Protein AF-A0A8S0FIH3-F1 (afdb_monomer)

Solvent-accessible surface area (backbone atoms only — not comparable to full-atom values): 6612 Å² total; per-residue (Å²): 132,91,70,81,50,95,52,36,71,56,41,47,69,78,36,47,68,40,27,51,52,16,51,52,49,51,53,50,44,26,74,73,69,75,46,88,76,64,73,44,54,22,39,55,45,16,40,54,52,52,12,64,74,68,78,55,46,62,66,57,49,50,52,27,53,51,50,38,51,52,51,52,50,50,54,29,62,79,66,70,55,80,86,54,73,90,35,69,68,45,49,51,50,53,53,52,42,48,55,52,29,45,53,52,51,54,51,50,56,53,55,56,56,61,62,74,75,111

Nearest PDB structures (foldseek):
  1tlv-assembly1_A-2  TM=9.693E-01  e=2.624E-06  Bacillus subtilis
  1h99-assembly1_A-2  TM=5.007E-01  e=1.352E-05  Bacillus subtilis
  8etq-assembly1_A  TM=2.892E-01  e=2.326E+00  synthetic construct

Mean predicted aligned error: 5.91 Å

pLDDT: mean 88.23, std 12.24, range [41.31, 97.75]

InterPro domains:
  IPR011608 PRD domain [PF00874] (3-52)
  IPR011608 PRD domain [PF00874] (70-114)
  IPR011608 PRD domain [PS51372] (1-59)
  IPR011608 PRD domain [PS51372] (60-118)
  IPR036634 PRD domain superfamily [SSF63520] (3-55)
  IPR036634 PRD domain superfamily [SSF63520] (61-116)
  IPR050661 BglG family transcriptional antiterminators [PTHR30185] (3-112)

Secondary structure (DSSP, 8-state):
-----TTHHHHHHH-HHHHHHHHHHHHHHHHHHS----THHHHHHHHHHHHHHTT--HHHHHHHHHHHHHHHHHHHHHTT----TTSHHHHHHHHHHHHHHHHHHHHHHHHHHHHTT-

Radius of gyration: 16.38 Å; Cα contacts (8 Å, |Δi|>4): 95; chains: 1; bounding box: 39×44×43 Å

Structure (mmCIF, N/CA/C/O backbone):
data_AF-A0A8S0FIH3-F1
#
_entry.id   AF-A0A8S0FIH3-F1
#
loop_
_atom_site.group_PDB
_atom_site.id
_atom_site.type_symbol
_atom_site.label_atom_id
_atom_site.label_alt_id
_atom_site.label_comp_id
_atom_site.label_asym_id
_atom_site.label_entity_id
_atom_site.label_seq_id
_atom_site.pdbx_PDB_ins_code
_atom_site.Cartn_x
_atom_site.Cartn_y
_atom_site.Cartn_z
_atom_site.occupancy
_atom_site.B_iso_or_equiv
_atom_site.auth_seq_id
_atom_site.auth_comp_id
_atom_site.auth_asym_id
_atom_site.auth_atom_id
_atom_site.pdbx_PDB_model_num
ATOM 1 N N . MET A 1 1 ? -24.804 1.981 2.318 1.00 44.53 1 MET A N 1
ATOM 2 C CA . MET A 1 1 ? -24.317 1.263 1.123 1.00 44.53 1 MET A CA 1
ATOM 3 C C . MET A 1 1 ? -22.852 0.976 1.391 1.00 44.53 1 MET A C 1
ATOM 5 O O . MET A 1 1 ? -22.149 1.919 1.718 1.00 44.53 1 MET A O 1
ATOM 9 N N . LEU A 1 2 ? -22.434 -0.290 1.411 1.00 54.06 2 LEU A N 1
ATOM 10 C CA . LEU A 1 2 ? -21.024 -0.642 1.602 1.00 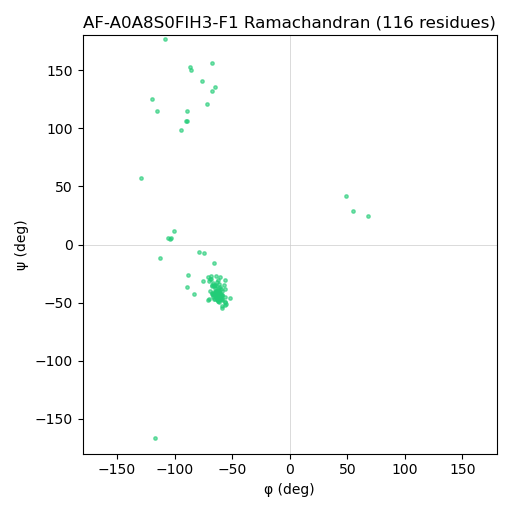54.06 2 LEU A CA 1
ATOM 11 C C . LEU A 1 2 ? -20.289 -0.273 0.309 1.00 54.06 2 LEU A C 1
ATOM 13 O O . LEU A 1 2 ? -20.701 -0.734 -0.754 1.00 54.06 2 LEU A O 1
ATOM 17 N N . LEU A 1 3 ? -19.288 0.604 0.385 1.00 64.12 3 LEU A N 1
ATOM 18 C CA . LEU A 1 3 ? -18.470 0.985 -0.765 1.00 64.12 3 LEU A CA 1
ATOM 19 C C . LEU A 1 3 ? -17.283 0.014 -0.834 1.00 64.12 3 LEU A C 1
ATOM 21 O O . LEU A 1 3 ? -16.402 0.104 0.017 1.00 64.12 3 LEU A O 1
ATOM 25 N N . PRO A 1 4 ? -17.261 -0.941 -1.781 1.00 72.31 4 PRO A N 1
ATOM 26 C CA . PRO A 1 4 ? -16.121 -1.835 -1.921 1.00 72.31 4 PRO A CA 1
ATOM 27 C C . PRO A 1 4 ? -14.891 -1.026 -2.333 1.00 72.31 4 PRO A C 1
ATOM 29 O O . PRO A 1 4 ? -14.982 -0.188 -3.233 1.00 72.31 4 PRO A O 1
ATOM 32 N N . ASN A 1 5 ? -13.743 -1.282 -1.705 1.00 76.88 5 ASN A N 1
ATOM 33 C CA . ASN A 1 5 ? -12.490 -0.657 -2.120 1.00 76.88 5 ASN A CA 1
ATOM 34 C C . ASN A 1 5 ? -11.809 -1.539 -3.188 1.00 76.88 5 ASN A C 1
ATOM 36 O O . ASN A 1 5 ? -11.250 -2.587 -2.849 1.00 76.88 5 ASN A O 1
ATOM 40 N N . PRO A 1 6 ? -11.809 -1.144 -4.478 1.00 81.31 6 PRO A N 1
ATOM 41 C CA . PRO A 1 6 ? -11.239 -1.961 -5.552 1.00 81.31 6 PRO A CA 1
ATOM 42 C C . PRO A 1 6 ? -9.716 -2.131 -5.441 1.00 81.31 6 PRO A C 1
ATOM 44 O O . PRO A 1 6 ? -9.155 -3.018 -6.079 1.00 81.31 6 PRO A O 1
ATOM 47 N N . LEU A 1 7 ? -9.052 -1.305 -4.628 1.00 86.69 7 LEU A N 1
ATOM 48 C CA . LEU A 1 7 ? -7.612 -1.311 -4.392 1.00 86.69 7 LEU A CA 1
ATOM 49 C C . LEU A 1 7 ? -7.233 -1.955 -3.054 1.00 86.69 7 LEU A C 1
ATOM 51 O O . LEU A 1 7 ? -6.062 -1.927 -2.693 1.00 86.69 7 LEU A O 1
ATOM 55 N N . LEU A 1 8 ? -8.176 -2.542 -2.304 1.00 89.62 8 LEU A N 1
ATOM 56 C CA . LEU A 1 8 ? -7.925 -3.044 -0.946 1.00 89.62 8 LEU A CA 1
ATOM 57 C C . LEU A 1 8 ? -6.709 -3.981 -0.872 1.00 89.62 8 LEU A C 1
ATOM 59 O O . LEU A 1 8 ? -5.855 -3.828 0.001 1.00 89.62 8 LEU A O 1
ATOM 63 N N . TRP A 1 9 ? -6.616 -4.922 -1.815 1.00 89.81 9 TRP A N 1
ATOM 64 C CA . TRP A 1 9 ? -5.500 -5.865 -1.914 1.00 89.81 9 TRP A CA 1
ATOM 65 C C . TRP A 1 9 ? -4.170 -5.175 -2.218 1.00 89.81 9 TRP A C 1
ATOM 67 O O . TRP A 1 9 ? -3.144 -5.524 -1.634 1.00 89.81 9 TRP A O 1
ATOM 77 N N . ASP A 1 10 ? -4.180 -4.184 -3.106 1.00 90.88 10 ASP A N 1
ATOM 78 C CA . ASP A 1 10 ? -2.977 -3.432 -3.452 1.00 90.88 10 ASP A CA 1
ATOM 79 C C . ASP A 1 10 ? -2.524 -2.554 -2.293 1.00 90.88 10 ASP A C 1
ATOM 81 O O . ASP A 1 10 ? -1.338 -2.510 -1.992 1.00 90.88 10 ASP A O 1
ATOM 85 N N . ILE A 1 11 ? -3.458 -1.917 -1.587 1.00 92.00 11 ILE A N 1
ATOM 86 C CA . ILE A 1 11 ? -3.162 -1.087 -0.419 1.00 92.00 11 ILE A CA 1
ATOM 87 C C . ILE A 1 11 ? -2.561 -1.943 0.696 1.00 92.00 11 ILE A C 1
ATOM 89 O O . ILE A 1 11 ? -1.533 -1.569 1.254 1.00 92.00 11 ILE A O 1
ATOM 93 N N . GLN A 1 12 ? -3.138 -3.116 0.974 1.00 92.31 12 GLN A N 1
ATOM 94 C CA . GLN A 1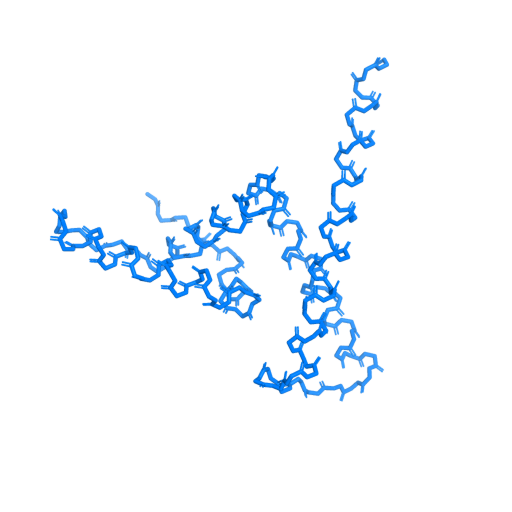 12 ? -2.598 -4.049 1.967 1.00 92.31 12 GLN A CA 1
ATOM 95 C C . GLN A 1 12 ? -1.145 -4.439 1.662 1.00 92.31 12 GLN A C 1
ATOM 97 O O . GLN A 1 12 ? -0.323 -4.566 2.568 1.00 92.31 12 GLN A O 1
ATOM 102 N N . ARG A 1 13 ? -0.828 -4.621 0.380 1.00 89.38 13 ARG A N 1
ATOM 103 C CA . ARG A 1 13 ? 0.478 -5.081 -0.091 1.00 89.38 13 ARG A CA 1
ATOM 104 C C . ARG A 1 13 ? 1.516 -3.966 -0.218 1.00 89.38 13 ARG A C 1
ATOM 106 O O . ARG A 1 13 ? 2.681 -4.163 0.114 1.00 89.38 13 ARG A O 1
ATOM 113 N N . LEU A 1 14 ? 1.118 -2.814 -0.752 1.00 90.88 14 LEU A N 1
ATOM 114 C CA . LEU A 1 14 ? 2.008 -1.692 -1.065 1.00 90.88 14 LEU A CA 1
ATOM 115 C C . LEU A 1 14 ? 2.187 -0.740 0.123 1.00 90.88 14 LEU A C 1
ATOM 117 O O . LEU A 1 14 ? 3.234 -0.100 0.235 1.00 90.88 14 LEU A O 1
ATOM 121 N N . TYR A 1 15 ? 1.200 -0.680 1.020 1.00 91.94 15 TYR A N 1
ATOM 122 C CA . TYR A 1 15 ? 1.177 0.179 2.206 1.00 91.94 15 TYR A CA 1
ATOM 123 C C . TYR A 1 15 ? 0.842 -0.628 3.474 1.00 91.94 15 TYR A C 1
ATOM 125 O O . TYR A 1 15 ? -0.124 -0.322 4.175 1.00 91.94 15 TYR A O 1
ATOM 133 N N . PRO A 1 16 ? 1.620 -1.680 3.803 1.00 92.12 16 PRO A N 1
ATOM 134 C CA . PRO A 1 16 ? 1.281 -2.596 4.894 1.00 92.12 16 PRO A CA 1
ATOM 135 C C . PRO A 1 16 ? 1.231 -1.904 6.262 1.00 92.12 16 PRO A C 1
ATOM 137 O O . PRO A 1 16 ? 0.438 -2.286 7.118 1.00 92.12 16 PRO A O 1
ATOM 140 N N . LYS A 1 17 ? 2.040 -0.855 6.467 1.00 93.19 17 LYS A N 1
ATOM 141 C CA . LYS A 1 17 ? 2.048 -0.083 7.718 1.00 93.19 17 LYS A CA 1
ATOM 142 C C . LYS A 1 17 ? 0.772 0.737 7.874 1.00 93.19 17 LYS A C 1
ATOM 144 O O . LYS A 1 17 ? 0.156 0.720 8.932 1.00 93.19 17 LYS A O 1
ATOM 149 N N . GLU A 1 18 ? 0.369 1.444 6.825 1.00 95.56 18 GLU A N 1
ATOM 150 C CA . GLU A 1 18 ? -0.850 2.248 6.818 1.00 95.56 18 GLU A CA 1
ATOM 151 C C . GLU A 1 18 ? -2.099 1.366 6.887 1.00 95.56 18 GLU A C 1
ATOM 153 O O . GLU A 1 18 ? -3.056 1.718 7.571 1.00 95.56 18 GLU A O 1
ATOM 158 N N . PHE A 1 19 ? -2.065 0.189 6.256 1.00 95.75 19 PHE A N 1
ATOM 159 C CA . PHE A 1 19 ? -3.118 -0.814 6.375 1.00 95.75 19 PHE A CA 1
ATOM 160 C C . PHE A 1 19 ? -3.267 -1.312 7.817 1.00 95.75 19 PHE A C 1
ATOM 162 O O . PHE A 1 19 ? -4.371 -1.295 8.355 1.00 95.75 19 PHE A O 1
ATOM 169 N N . GLN A 1 20 ? -2.161 -1.673 8.477 1.00 96.62 20 GLN A N 1
ATOM 170 C CA . GLN A 1 20 ? -2.178 -2.078 9.885 1.00 96.62 20 GLN A CA 1
ATOM 171 C C . GLN A 1 20 ? -2.728 -0.961 10.788 1.00 96.62 20 GLN A C 1
ATOM 173 O O . GLN A 1 20 ? -3.570 -1.215 11.648 1.00 96.62 20 GLN A O 1
ATOM 178 N N . LEU A 1 21 ? -2.314 0.291 10.564 1.00 97.19 21 LEU A N 1
ATOM 179 C CA . LEU A 1 21 ? -2.868 1.438 11.291 1.00 97.19 21 LEU A CA 1
ATOM 180 C C . LEU A 1 21 ? -4.377 1.602 11.048 1.00 97.19 21 LEU A C 1
ATOM 182 O O . LEU A 1 21 ? -5.103 1.984 11.964 1.00 97.19 21 LEU A O 1
ATOM 186 N N . GLY A 1 22 ? -4.867 1.285 9.848 1.00 96.75 22 GLY A N 1
ATOM 187 C CA . GLY A 1 22 ? -6.298 1.241 9.547 1.00 96.75 22 GLY A CA 1
ATOM 188 C C . GLY A 1 22 ? -7.051 0.165 10.339 1.00 96.75 22 GLY A C 1
ATOM 189 O O . GLY A 1 22 ? -8.139 0.431 10.850 1.00 96.75 22 GLY A O 1
ATOM 190 N N . GLU A 1 23 ? -6.470 -1.025 10.512 1.00 97.06 23 GLU A N 1
ATOM 191 C CA . GLU A 1 23 ? -7.050 -2.093 11.345 1.00 97.06 23 GLU A CA 1
ATOM 192 C C . GLU A 1 23 ? -7.103 -1.686 12.828 1.00 97.06 23 GLU A C 1
ATOM 194 O O . GLU A 1 23 ? -8.110 -1.892 13.520 1.00 97.06 23 GLU A O 1
ATOM 199 N N . GLU A 1 24 ? -6.042 -1.040 13.316 1.00 97.75 24 GLU A N 1
ATOM 200 C CA . GLU A 1 24 ? -5.997 -0.475 14.665 1.00 97.75 24 GLU A CA 1
ATOM 201 C C . GLU A 1 24 ? -7.044 0.636 14.842 1.00 97.75 24 GLU A C 1
ATOM 203 O O . GLU A 1 24 ? -7.745 0.674 15.857 1.00 97.75 24 GLU A O 1
ATOM 208 N N . ALA A 1 25 ? -7.227 1.497 13.836 1.00 97.12 25 ALA A N 1
ATOM 209 C CA . ALA A 1 25 ? -8.244 2.543 13.843 1.00 97.12 25 ALA A CA 1
ATOM 210 C C . ALA A 1 25 ? -9.667 1.967 13.915 1.00 97.12 25 ALA A C 1
ATOM 212 O O . ALA A 1 25 ? -10.470 2.435 14.727 1.00 97.12 25 ALA A O 1
ATOM 213 N N . LEU A 1 26 ? -9.972 0.909 13.155 1.00 96.38 26 LEU A N 1
ATOM 214 C CA . LEU A 1 26 ? -11.260 0.215 13.262 1.00 96.38 26 LEU A CA 1
ATOM 215 C C . LEU A 1 26 ? -11.484 -0.385 14.650 1.00 96.38 26 LEU A C 1
ATOM 217 O O . LEU A 1 26 ? -12.575 -0.265 15.207 1.00 96.38 26 LEU A O 1
ATOM 221 N N . THR A 1 27 ? -10.440 -0.959 15.248 1.00 96.88 27 THR A N 1
ATOM 222 C CA . THR A 1 27 ? -10.503 -1.484 16.619 1.00 96.88 27 THR A CA 1
ATOM 223 C C . THR A 1 27 ? -10.811 -0.378 17.634 1.00 96.88 27 THR A C 1
ATOM 225 O O . THR A 1 27 ? -11.544 -0.594 18.600 1.00 96.88 27 THR A O 1
ATOM 228 N N . ILE A 1 28 ? -10.263 0.825 17.438 1.00 97.62 28 ILE A N 1
ATOM 229 C CA . ILE A 1 28 ? -10.552 1.989 18.285 1.00 97.62 28 ILE A CA 1
ATOM 230 C C . ILE A 1 28 ? -12.008 2.441 18.115 1.00 97.62 28 ILE A C 1
ATOM 232 O O . ILE A 1 28 ? -12.659 2.757 19.113 1.00 97.62 28 ILE A O 1
ATOM 236 N N . ILE A 1 29 ? -12.519 2.464 16.881 1.00 96.75 29 ILE A N 1
ATOM 237 C CA . ILE A 1 29 ? -13.906 2.839 16.572 1.00 96.75 29 ILE A CA 1
ATOM 238 C C . ILE A 1 29 ? -14.886 1.867 17.236 1.00 96.75 29 ILE A C 1
ATOM 240 O O . ILE A 1 29 ? -15.783 2.319 17.949 1.00 96.75 29 ILE A O 1
ATOM 244 N N . ASP A 1 30 ? -14.666 0.559 17.090 1.00 96.94 30 ASP A N 1
ATOM 245 C CA . ASP A 1 30 ? -15.502 -0.474 17.710 1.00 96.94 30 ASP A CA 1
ATOM 246 C C . ASP A 1 30 ? -15.529 -0.323 19.237 1.00 96.94 30 ASP A C 1
ATOM 248 O O . ASP A 1 30 ? -16.591 -0.217 19.846 1.00 96.94 30 ASP A O 1
ATOM 252 N N . LYS A 1 31 ? -14.361 -0.160 19.872 1.00 97.69 31 LYS A N 1
ATOM 253 C CA . LYS A 1 31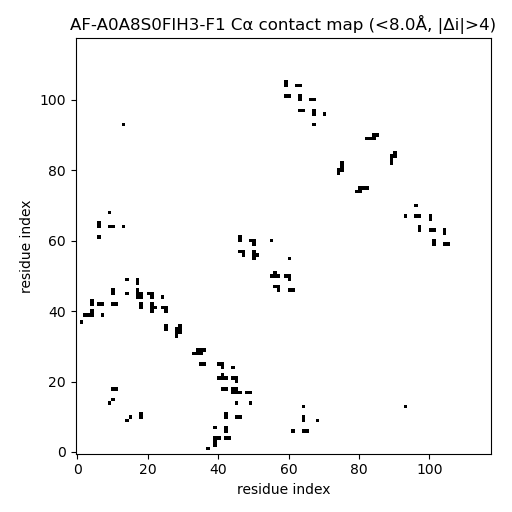 ? -14.273 0.022 21.331 1.00 97.69 31 LYS A CA 1
ATOM 254 C C . LYS A 1 31 ? -14.954 1.292 21.845 1.00 97.69 31 LYS A C 1
ATOM 256 O O . LYS A 1 31 ? -15.413 1.304 22.985 1.00 97.69 31 LYS A O 1
ATOM 261 N N . ARG A 1 32 ? -14.961 2.378 21.066 1.00 97.62 32 ARG A N 1
ATOM 262 C CA . ARG A 1 32 ? -15.516 3.674 21.498 1.00 97.62 32 ARG A CA 1
ATOM 263 C C . ARG A 1 32 ? -16.999 3.823 21.197 1.00 97.62 32 ARG A C 1
ATOM 265 O O . ARG A 1 32 ? -17.698 4.464 21.975 1.00 97.62 32 ARG A O 1
ATOM 272 N N . LEU A 1 33 ? -17.450 3.295 20.063 1.00 96.88 33 LEU A N 1
ATOM 273 C CA . LEU A 1 33 ? -18.797 3.522 19.538 1.00 96.88 33 LEU A CA 1
ATOM 274 C C . LEU A 1 33 ? -19.665 2.256 19.549 1.00 96.88 33 LEU A C 1
ATOM 276 O O . LEU A 1 33 ? -20.871 2.364 19.353 1.00 96.88 33 LEU A O 1
ATOM 280 N N . GLY A 1 34 ? -19.080 1.077 19.784 1.00 95.94 34 GLY A N 1
ATOM 281 C CA . GLY A 1 34 ? -19.782 -0.209 19.753 1.00 95.94 34 GLY A CA 1
ATOM 282 C C . GLY A 1 34 ? -20.242 -0.616 18.352 1.00 95.94 34 GLY A C 1
ATOM 283 O O . GLY A 1 34 ? -21.232 -1.332 18.218 1.00 95.94 34 GLY A O 1
ATOM 284 N N . VAL A 1 35 ? -19.578 -0.105 17.310 1.00 95.00 35 VAL A N 1
ATOM 285 C CA . VAL A 1 35 ? -19.928 -0.350 15.907 1.00 95.00 35 VAL A CA 1
ATOM 286 C C . VAL A 1 35 ? -18.760 -1.013 15.194 1.00 95.00 35 VAL A C 1
ATOM 288 O O . VAL A 1 35 ? -17.667 -0.453 15.118 1.00 95.00 35 VAL A O 1
ATOM 291 N N . GLN A 1 36 ? -19.036 -2.165 14.586 1.00 93.69 36 GLN A N 1
ATOM 292 C CA . GLN A 1 36 ? -18.096 -2.861 13.717 1.00 93.69 36 GLN A CA 1
ATOM 293 C C . GLN A 1 36 ? -18.256 -2.380 12.279 1.00 93.69 36 GLN A C 1
ATOM 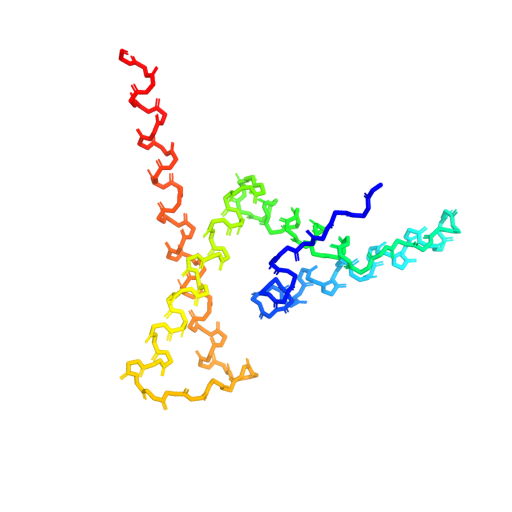295 O O . GLN A 1 36 ? -19.294 -2.580 11.645 1.00 93.69 36 GLN A O 1
ATOM 300 N N . LEU A 1 37 ? -17.214 -1.733 11.773 1.00 92.81 37 LEU A N 1
ATOM 301 C CA . LEU A 1 37 ? -17.136 -1.297 10.386 1.00 92.81 37 LEU A CA 1
ATOM 302 C C . LEU A 1 37 ? -16.586 -2.420 9.490 1.00 92.81 37 LEU A C 1
ATOM 304 O O . LEU A 1 37 ? -15.841 -3.283 9.963 1.00 92.81 37 LEU A O 1
ATOM 308 N N . PRO A 1 38 ? -16.950 -2.435 8.196 1.00 92.25 38 PRO A N 1
ATOM 309 C CA . PRO A 1 38 ? -16.461 -3.435 7.255 1.00 92.25 38 PRO A CA 1
ATOM 310 C C . PRO A 1 38 ? -14.957 -3.269 7.004 1.00 92.25 38 PRO A C 1
ATOM 312 O O . PRO A 1 38 ? -14.400 -2.178 7.124 1.00 92.25 38 PRO A O 1
ATOM 315 N N . LYS A 1 39 ? -14.300 -4.356 6.584 1.00 88.75 39 LYS A N 1
ATOM 316 C CA . LYS A 1 39 ? -12.855 -4.370 6.310 1.00 88.75 39 LYS A CA 1
ATOM 317 C C . LYS A 1 39 ? -12.440 -3.387 5.206 1.00 88.75 39 LYS A C 1
ATOM 319 O O . LYS A 1 39 ? -11.319 -2.894 5.238 1.00 88.75 39 LYS A O 1
ATOM 324 N N . ASP A 1 40 ? -13.327 -3.069 4.265 1.00 90.94 40 ASP A N 1
ATOM 325 C CA . ASP A 1 40 ? -13.080 -2.073 3.215 1.00 90.94 40 ASP A CA 1
ATOM 326 C C . ASP A 1 40 ? -12.688 -0.690 3.769 1.00 90.94 40 ASP A C 1
ATOM 328 O O . ASP A 1 40 ? -11.866 -0.001 3.160 1.00 90.94 40 ASP A O 1
ATOM 332 N N . GLU A 1 41 ? -13.180 -0.316 4.959 1.00 93.25 41 GLU A N 1
ATOM 333 C CA . GLU A 1 41 ? -12.814 0.945 5.62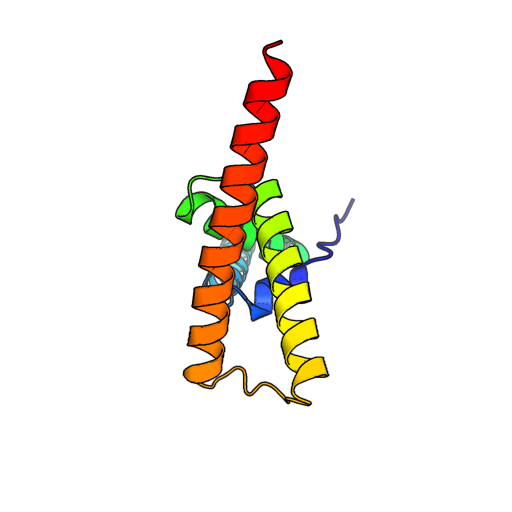5 1.00 93.25 41 GLU A CA 1
ATOM 334 C C . GLU A 1 41 ? -11.332 0.997 6.010 1.00 93.25 41 GLU A C 1
ATOM 336 O O . GLU A 1 41 ? -10.740 2.073 6.019 1.00 93.25 41 GLU A O 1
ATOM 341 N N . VAL A 1 42 ? -10.688 -0.153 6.249 1.00 95.06 42 VAL A N 1
ATOM 342 C CA . VAL A 1 42 ? -9.233 -0.211 6.474 1.00 95.06 42 VAL A CA 1
ATOM 343 C C . VAL A 1 42 ? -8.492 0.362 5.270 1.00 95.06 42 VAL A C 1
ATOM 345 O O . VAL A 1 42 ? -7.564 1.152 5.435 1.00 95.06 42 VAL A O 1
ATOM 348 N N . GLY A 1 43 ? -8.927 0.003 4.057 1.00 92.81 43 GLY A N 1
ATOM 349 C CA . GLY A 1 43 ? -8.338 0.502 2.819 1.00 92.81 43 GLY A CA 1
ATOM 350 C C . GLY A 1 43 ? -8.492 2.014 2.680 1.00 92.81 43 GLY A C 1
ATOM 351 O O . GLY A 1 43 ? -7.527 2.699 2.353 1.00 92.81 43 GLY A O 1
ATOM 352 N N . PHE A 1 44 ? -9.675 2.554 2.985 1.00 92.94 44 PHE A N 1
ATOM 353 C CA . PHE A 1 44 ? -9.915 4.001 2.927 1.00 92.94 44 PHE A CA 1
ATOM 354 C C . PHE A 1 44 ? -9.124 4.776 3.986 1.00 92.94 44 PHE A C 1
ATOM 356 O O . PHE A 1 44 ? -8.521 5.802 3.668 1.00 92.94 44 PHE A O 1
ATOM 363 N N . ILE A 1 45 ? -9.054 4.269 5.221 1.00 95.06 45 ILE A N 1
ATOM 364 C CA . ILE A 1 45 ? -8.236 4.871 6.281 1.00 95.06 45 ILE A CA 1
ATOM 365 C C . ILE A 1 45 ? -6.761 4.865 5.871 1.00 95.06 45 ILE A C 1
ATOM 367 O O . ILE A 1 45 ? -6.094 5.895 5.960 1.00 95.06 45 ILE A O 1
ATOM 371 N N . ALA A 1 46 ? -6.258 3.740 5.360 1.00 95.00 46 ALA A N 1
ATOM 372 C CA . ALA A 1 46 ? -4.886 3.639 4.880 1.00 95.00 46 ALA A CA 1
ATOM 373 C C . ALA A 1 46 ? -4.600 4.639 3.748 1.00 95.00 46 ALA A C 1
ATOM 375 O O . ALA A 1 46 ? -3.580 5.324 3.785 1.00 95.00 46 ALA A O 1
ATOM 376 N N . MET A 1 47 ? -5.514 4.799 2.785 1.00 93.12 47 MET A N 1
ATOM 377 C CA . MET A 1 47 ? -5.375 5.806 1.727 1.00 93.12 47 MET A CA 1
ATOM 378 C C . MET A 1 47 ? -5.306 7.233 2.277 1.00 93.12 47 MET A C 1
ATOM 380 O O . MET A 1 47 ? -4.463 8.000 1.821 1.00 93.12 47 MET A O 1
ATOM 384 N N . HIS A 1 48 ? -6.129 7.584 3.272 1.00 93.56 48 HIS A N 1
ATOM 385 C CA . HIS A 1 48 ? -6.050 8.891 3.937 1.00 93.56 48 HIS A CA 1
ATOM 386 C C . HIS A 1 48 ? -4.708 9.110 4.645 1.00 93.56 48 HIS A C 1
ATOM 388 O O . HIS A 1 48 ? -4.160 10.212 4.614 1.00 93.56 48 HIS A O 1
ATOM 394 N N . LEU A 1 49 ? -4.158 8.071 5.278 1.00 94.44 49 LEU A N 1
ATOM 395 C CA . LEU A 1 49 ? -2.838 8.150 5.905 1.00 94.44 49 LEU A CA 1
ATOM 396 C C . LEU A 1 49 ? -1.744 8.385 4.856 1.00 94.44 49 LEU A C 1
ATOM 398 O O . LEU A 1 49 ? -0.886 9.245 5.052 1.00 94.44 49 LEU A O 1
ATOM 402 N N . VAL A 1 50 ? -1.790 7.668 3.729 1.00 92.06 50 VAL A N 1
ATOM 403 C CA . VAL A 1 50 ? -0.829 7.847 2.628 1.00 92.06 50 VAL A CA 1
ATOM 404 C C . VAL A 1 50 ? -0.963 9.234 1.998 1.00 92.06 50 VAL A C 1
ATOM 406 O O . VAL A 1 50 ? 0.056 9.886 1.774 1.00 92.06 50 VAL A O 1
ATOM 409 N N . SER A 1 51 ? -2.186 9.713 1.744 1.00 90.56 51 SER A N 1
ATOM 410 C CA . SER A 1 51 ? -2.406 11.031 1.136 1.00 90.56 51 SER A CA 1
ATOM 411 C C . SER A 1 51 ? -1.863 12.145 2.033 1.00 90.56 51 SER A C 1
ATOM 413 O O . SER A 1 51 ? -1.177 13.044 1.553 1.00 90.56 51 SER A O 1
ATOM 415 N N . ALA A 1 52 ? -2.072 12.037 3.351 1.00 90.25 52 ALA A N 1
ATOM 416 C CA . ALA A 1 52 ? -1.548 12.985 4.331 1.00 90.25 52 ALA A CA 1
ATOM 417 C C . ALA A 1 52 ? -0.010 12.999 4.397 1.00 90.25 52 ALA A C 1
ATOM 419 O O . ALA A 1 52 ? 0.579 14.061 4.580 1.00 90.25 52 ALA A O 1
ATOM 420 N N . GLN A 1 53 ? 0.655 11.850 4.227 1.00 87.69 53 GLN A N 1
ATOM 421 C CA . GLN A 1 53 ? 2.125 11.784 4.187 1.00 87.69 53 GLN A CA 1
ATOM 422 C C . GLN A 1 53 ? 2.722 12.454 2.944 1.00 87.69 53 GLN A C 1
ATOM 424 O O . GLN A 1 53 ? 3.859 12.917 2.988 1.00 87.69 53 GLN A O 1
ATOM 429 N N . MET A 1 54 ? 1.985 12.445 1.835 1.00 81.62 54 MET A N 1
ATOM 430 C CA . MET A 1 54 ? 2.466 12.895 0.528 1.00 81.62 54 MET A CA 1
ATOM 431 C C . MET A 1 54 ? 1.927 14.281 0.144 1.00 81.62 54 MET A C 1
ATOM 433 O O . MET A 1 54 ? 2.189 14.750 -0.957 1.00 81.62 54 MET A O 1
ATOM 437 N N . SER A 1 55 ? 1.188 14.941 1.044 1.00 82.62 55 SER A N 1
ATOM 438 C CA . SER A 1 55 ? 0.535 16.237 0.804 1.00 82.62 55 SER A CA 1
ATOM 439 C C . SER A 1 55 ? -0.383 16.261 -0.429 1.00 82.62 55 SER A C 1
ATOM 441 O O . SER A 1 55 ? -0.557 17.314 -1.036 1.00 82.62 55 SER A O 1
ATOM 443 N N . GLY A 1 56 ? -0.974 15.119 -0.792 1.00 81.38 56 GLY A N 1
ATOM 444 C CA . GLY A 1 56 ? -1.911 15.001 -1.915 1.00 81.38 56 GLY A CA 1
ATOM 445 C C . GLY A 1 56 ? -3.313 14.583 -1.478 1.00 81.38 56 GLY A C 1
ATOM 446 O O . GLY A 1 56 ? -3.653 14.603 -0.290 1.00 81.38 56 GLY A O 1
ATOM 447 N N . ASN A 1 57 ? -4.138 14.184 -2.442 1.00 87.44 57 ASN A N 1
ATOM 448 C CA . ASN A 1 57 ? -5.514 13.743 -2.218 1.00 87.44 57 ASN A CA 1
ATOM 449 C C . ASN A 1 57 ? -5.667 12.213 -2.413 1.00 87.44 57 ASN A C 1
ATOM 451 O O . ASN A 1 57 ? -4.713 11.493 -2.712 1.00 87.44 57 ASN A O 1
ATOM 455 N N . MET A 1 58 ? -6.869 11.678 -2.179 1.00 87.38 58 MET A N 1
ATOM 456 C CA . MET A 1 58 ? -7.132 10.239 -2.336 1.00 87.38 58 MET A CA 1
ATOM 457 C C . MET A 1 58 ? -7.104 9.760 -3.793 1.00 87.38 58 MET A C 1
ATOM 459 O O . MET A 1 58 ? -6.786 8.595 -4.032 1.00 87.38 58 MET A O 1
ATOM 463 N N . GLU A 1 59 ? -7.446 10.627 -4.745 1.00 88.69 59 GLU A N 1
ATOM 464 C CA . GLU A 1 59 ? -7.397 10.335 -6.179 1.00 88.69 59 GLU A CA 1
ATOM 465 C C . GLU A 1 59 ? -5.946 10.138 -6.632 1.00 88.69 59 GLU A C 1
ATOM 467 O O . GLU A 1 59 ? -5.644 9.136 -7.281 1.00 88.69 59 GLU A O 1
ATOM 472 N N . ASP A 1 60 ? -5.028 10.984 -6.155 1.00 90.19 60 ASP A N 1
ATOM 473 C CA . ASP A 1 60 ? -3.591 10.843 -6.396 1.00 90.19 60 ASP A CA 1
ATOM 474 C C . ASP A 1 60 ? -3.084 9.499 -5.863 1.00 90.19 60 ASP A C 1
ATOM 476 O O . ASP A 1 60 ? -2.394 8.756 -6.560 1.00 90.19 60 ASP A O 1
ATOM 480 N N . VAL A 1 61 ? -3.469 9.133 -4.632 1.00 91.31 61 VAL A N 1
ATOM 481 C CA . VAL A 1 61 ? -3.090 7.843 -4.032 1.00 91.31 61 VAL A CA 1
ATOM 482 C C . VAL A 1 61 ? -3.635 6.671 -4.847 1.00 91.31 61 VAL A C 1
ATOM 484 O O . VAL A 1 61 ? -2.913 5.694 -5.065 1.00 91.31 61 VAL A O 1
ATOM 487 N N . ALA A 1 62 ? -4.881 6.748 -5.318 1.00 91.56 62 ALA A N 1
ATOM 488 C CA . ALA A 1 62 ? -5.469 5.713 -6.161 1.00 91.56 62 ALA A CA 1
ATOM 489 C C . ALA A 1 62 ? -4.713 5.575 -7.493 1.00 91.56 62 ALA A C 1
ATOM 491 O O . ALA A 1 62 ? -4.340 4.460 -7.866 1.00 91.56 62 ALA A O 1
ATOM 492 N N . GLY A 1 63 ? -4.415 6.693 -8.162 1.00 92.50 63 GLY A N 1
ATOM 493 C CA . GLY A 1 63 ? -3.648 6.726 -9.410 1.00 92.50 63 GLY A CA 1
ATOM 494 C C . GLY A 1 63 ? -2.226 6.187 -9.241 1.00 92.50 63 GLY A C 1
ATOM 495 O O . GLY A 1 63 ? -1.761 5.368 -10.034 1.00 92.50 63 GLY A O 1
ATOM 496 N N . VAL A 1 64 ? -1.555 6.554 -8.150 1.00 93.25 64 VAL A N 1
ATOM 497 C CA . VAL A 1 64 ? -0.230 6.032 -7.795 1.00 93.25 64 VAL A CA 1
ATOM 498 C C . VAL A 1 64 ? -0.271 4.528 -7.549 1.00 93.25 64 VAL A C 1
ATOM 500 O O . VAL A 1 64 ? 0.560 3.795 -8.085 1.00 93.25 64 VAL A O 1
ATOM 503 N N . THR A 1 65 ? -1.251 4.049 -6.785 1.00 93.81 65 THR A N 1
ATOM 504 C CA . THR A 1 65 ? -1.428 2.618 -6.487 1.00 93.81 65 THR A CA 1
ATOM 505 C C . THR A 1 65 ? -1.666 1.815 -7.768 1.00 93.81 65 THR A C 1
ATOM 507 O O . THR A 1 65 ? -1.052 0.764 -7.972 1.00 93.81 65 THR A O 1
ATOM 510 N N . GLN A 1 66 ? -2.514 2.334 -8.659 1.00 94.06 66 GLN A N 1
ATOM 511 C CA . GLN A 1 66 ? -2.801 1.757 -9.970 1.00 94.06 66 GLN A CA 1
ATOM 512 C C . GLN A 1 66 ? -1.530 1.636 -10.822 1.00 94.06 66 GLN A C 1
ATOM 514 O O . GLN A 1 66 ? -1.200 0.544 -11.291 1.00 94.06 66 GLN A O 1
ATOM 519 N N . LEU A 1 67 ? -0.789 2.736 -10.977 1.00 94.94 67 LEU A N 1
ATOM 520 C CA . LEU A 1 67 ? 0.422 2.788 -11.794 1.00 94.94 67 LEU A CA 1
ATOM 521 C C . LEU A 1 67 ? 1.509 1.850 -11.251 1.00 94.94 67 LEU A C 1
ATOM 523 O O . LE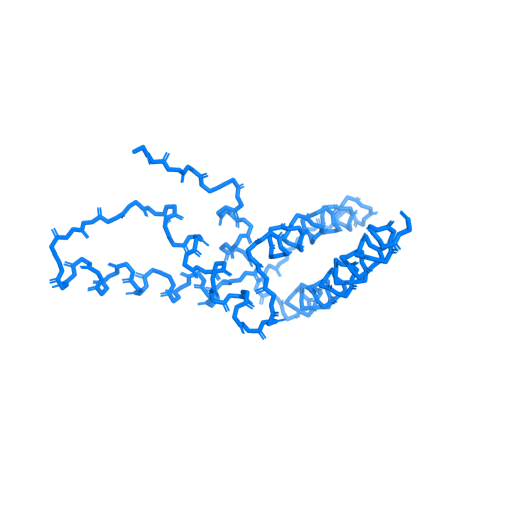U A 1 67 ? 2.158 1.124 -12.007 1.00 94.94 67 LEU A O 1
ATOM 527 N N . MET A 1 68 ? 1.674 1.796 -9.928 1.00 95.62 68 MET A N 1
ATOM 528 C CA . MET A 1 68 ? 2.585 0.849 -9.286 1.00 95.62 68 MET A CA 1
ATOM 529 C C . MET A 1 68 ? 2.219 -0.603 -9.597 1.00 95.62 68 MET A C 1
ATOM 531 O O . MET A 1 68 ? 3.110 -1.401 -9.902 1.00 95.62 68 MET A O 1
ATOM 535 N N . ARG A 1 69 ? 0.929 -0.958 -9.535 1.00 94.19 69 ARG A N 1
ATOM 536 C CA . ARG A 1 69 ? 0.460 -2.312 -9.851 1.00 94.19 69 ARG A CA 1
ATOM 537 C C . ARG A 1 69 ? 0.793 -2.693 -11.288 1.00 94.19 69 ARG A C 1
ATOM 539 O O . ARG A 1 69 ? 1.317 -3.783 -11.512 1.00 94.19 69 ARG A O 1
ATOM 546 N N . GLU A 1 70 ? 0.541 -1.799 -12.237 1.00 95.50 70 GLU A N 1
ATOM 547 C CA . GLU A 1 70 ? 0.837 -2.014 -13.657 1.00 95.50 70 GLU A CA 1
ATOM 548 C C . GLU A 1 70 ? 2.340 -2.195 -13.904 1.00 95.50 70 GLU A C 1
ATOM 550 O O . GLU A 1 70 ? 2.749 -3.155 -14.559 1.00 95.50 70 GLU A O 1
ATOM 555 N N . MET A 1 71 ? 3.186 -1.352 -13.303 1.00 95.94 71 MET A N 1
ATOM 556 C CA . MET A 1 71 ? 4.643 -1.480 -13.417 1.00 95.94 71 MET A CA 1
ATOM 557 C C . MET A 1 71 ? 5.172 -2.777 -12.795 1.00 95.94 71 MET A C 1
ATOM 559 O O . MET A 1 71 ? 6.016 -3.450 -13.389 1.00 95.94 71 MET A O 1
ATOM 563 N N . LEU A 1 72 ? 4.677 -3.165 -11.616 1.00 95.06 72 LEU A N 1
ATOM 564 C CA . LEU A 1 72 ? 5.057 -4.428 -10.977 1.00 95.06 72 LEU A CA 1
ATOM 565 C C . LEU A 1 72 ? 4.607 -5.631 -11.809 1.00 95.06 72 LEU A C 1
ATOM 567 O O . LEU A 1 72 ? 5.353 -6.598 -11.946 1.00 95.06 72 LEU A O 1
ATOM 571 N N . GLN A 1 73 ? 3.412 -5.589 -12.397 1.00 94.69 73 GLN A N 1
ATOM 572 C CA . GLN A 1 73 ? 2.963 -6.638 -13.309 1.00 94.69 73 GLN A CA 1
ATOM 573 C C . GLN A 1 73 ? 3.869 -6.718 -14.541 1.00 94.69 73 GLN A C 1
ATOM 575 O O . GLN A 1 73 ? 4.356 -7.802 -14.859 1.00 94.69 73 GLN A O 1
ATOM 580 N N . LEU A 1 74 ? 4.174 -5.586 -15.180 1.00 96.81 74 LEU A N 1
ATOM 581 C CA . LEU A 1 74 ? 5.060 -5.533 -16.343 1.00 96.81 74 LEU A CA 1
ATOM 582 C C . LEU A 1 74 ? 6.440 -6.135 -16.044 1.00 96.81 74 LEU A C 1
ATOM 584 O O . LEU A 1 74 ? 6.907 -7.000 -16.783 1.00 96.81 74 LEU A O 1
ATOM 588 N N . ILE A 1 75 ? 7.072 -5.732 -14.937 1.00 95.94 75 ILE A N 1
ATOM 589 C CA . ILE A 1 75 ? 8.373 -6.269 -14.509 1.00 95.94 75 ILE A CA 1
ATOM 590 C C . ILE A 1 75 ? 8.264 -7.778 -14.248 1.00 95.94 75 ILE A C 1
ATOM 592 O O . ILE A 1 75 ? 9.128 -8.543 -14.680 1.00 95.94 75 ILE A O 1
ATOM 596 N N . LYS A 1 76 ? 7.196 -8.229 -13.579 1.00 94.62 76 LYS A N 1
ATOM 597 C CA . LYS A 1 76 ? 6.960 -9.653 -13.315 1.00 94.62 76 LYS A CA 1
ATOM 598 C C . LYS A 1 76 ? 6.945 -10.470 -14.606 1.00 94.62 76 LYS A C 1
ATOM 600 O O . LYS A 1 76 ? 7.633 -11.485 -14.682 1.00 94.62 76 LYS A O 1
ATOM 605 N N . PHE A 1 77 ? 6.182 -10.028 -15.605 1.00 96.50 77 PHE A N 1
ATOM 606 C CA . PHE A 1 77 ? 6.035 -10.742 -16.873 1.00 96.50 77 PHE A CA 1
ATOM 607 C C . PHE A 1 77 ? 7.308 -10.687 -17.716 1.00 96.50 77 PHE A C 1
ATOM 609 O O . PHE A 1 77 ? 7.787 -11.730 -18.155 1.00 96.50 77 PHE A O 1
ATOM 616 N N . GLN A 1 78 ? 7.899 -9.501 -17.882 1.00 96.88 78 GLN A N 1
ATOM 617 C CA . GLN A 1 78 ? 9.080 -9.306 -18.726 1.00 96.88 78 GLN A CA 1
ATOM 618 C C . GLN A 1 78 ? 10.281 -10.135 -18.258 1.00 96.88 78 GLN A C 1
ATOM 620 O O . GLN A 1 78 ? 11.045 -10.643 -19.075 1.00 96.88 78 GLN A O 1
ATOM 625 N N . PHE A 1 79 ? 10.444 -10.283 -16.943 1.00 94.50 79 PHE A N 1
ATOM 626 C CA . PHE A 1 79 ? 11.574 -10.995 -16.347 1.00 94.50 79 PHE A CA 1
ATOM 627 C C . PHE A 1 79 ? 11.200 -12.378 -15.796 1.00 94.50 79 PHE A C 1
ATOM 629 O O . PHE A 1 79 ? 12.043 -13.031 -15.186 1.00 94.50 79 PHE A O 1
ATOM 636 N N . SER A 1 80 ? 9.955 -12.835 -16.000 1.00 94.69 80 SER A N 1
ATOM 637 C CA . SER A 1 80 ? 9.435 -14.103 -15.456 1.00 94.69 80 SER A CA 1
ATOM 638 C C . SER A 1 80 ? 9.711 -14.272 -13.952 1.00 94.69 80 SER A C 1
ATOM 640 O O . SER A 1 80 ? 10.104 -15.340 -13.482 1.00 94.69 80 SER A O 1
ATOM 642 N N . LEU A 1 81 ? 9.541 -13.191 -13.188 1.00 92.06 81 LEU A N 1
ATOM 643 C CA . LEU A 1 81 ? 9.858 -13.153 -11.762 1.00 92.06 81 LEU A CA 1
ATOM 644 C C . LEU A 1 81 ? 8.692 -13.653 -10.910 1.00 92.06 81 LEU A C 1
ATOM 646 O O . LEU A 1 81 ? 7.521 -13.436 -11.214 1.00 92.06 81 LEU A O 1
ATOM 650 N N . ASN A 1 82 ? 9.025 -14.230 -9.759 1.00 92.06 82 ASN A N 1
ATOM 651 C CA . ASN A 1 82 ? 8.100 -14.379 -8.644 1.00 92.06 82 ASN A CA 1
ATOM 652 C C . ASN A 1 82 ? 8.623 -13.540 -7.481 1.00 92.06 82 ASN A C 1
ATOM 654 O O . ASN A 1 82 ? 9.714 -13.790 -6.970 1.00 92.06 82 ASN A O 1
ATOM 658 N N . TYR A 1 83 ? 7.868 -12.513 -7.098 1.00 91.06 83 TYR A N 1
ATOM 659 C CA . TYR A 1 83 ? 8.283 -11.606 -6.037 1.00 91.06 83 TYR A CA 1
ATOM 660 C C . TYR A 1 83 ? 8.303 -12.307 -4.680 1.00 91.06 83 TYR A C 1
ATOM 662 O O . TYR A 1 83 ? 7.336 -12.954 -4.289 1.00 91.06 83 TYR A O 1
ATOM 670 N N . GLN A 1 84 ? 9.403 -12.126 -3.953 1.00 92.50 84 GLN A N 1
ATOM 671 C CA . GLN A 1 84 ? 9.483 -12.408 -2.524 1.00 92.50 84 GLN A CA 1
ATOM 672 C C . GLN A 1 84 ? 9.191 -11.107 -1.781 1.00 92.50 84 GLN A C 1
ATOM 674 O O . GLN A 1 84 ? 10.064 -10.245 -1.677 1.00 92.50 84 GLN A O 1
ATOM 679 N N . GLU A 1 85 ? 7.957 -10.941 -1.318 1.00 86.94 85 GLU A N 1
ATOM 680 C CA . GLU A 1 85 ? 7.457 -9.645 -0.832 1.00 86.94 85 GLU A CA 1
ATOM 681 C C . GLU A 1 85 ? 8.124 -9.185 0.469 1.00 86.94 85 GLU A C 1
ATOM 683 O O . GLU A 1 85 ? 8.338 -7.995 0.682 1.00 86.94 85 GLU A O 1
ATOM 688 N N . GLU A 1 86 ? 8.587 -10.147 1.263 1.00 87.56 86 GLU A N 1
ATOM 689 C CA . GLU A 1 86 ? 9.360 -9.915 2.484 1.00 87.56 86 GLU A CA 1
ATOM 690 C C . GLU A 1 86 ? 10.840 -9.590 2.216 1.00 87.56 86 GLU A C 1
ATOM 692 O O . GLU A 1 86 ? 11.597 -9.271 3.132 1.00 87.56 86 GLU A O 1
ATOM 697 N N . SER A 1 87 ? 11.299 -9.684 0.962 1.00 93.56 87 SER A N 1
ATOM 698 C CA . SER A 1 87 ? 12.697 -9.400 0.635 1.00 93.56 87 SER A CA 1
ATOM 699 C C . SER A 1 87 ? 12.978 -7.896 0.616 1.00 93.56 87 SER A C 1
ATOM 701 O O . SER A 1 87 ? 12.219 -7.099 0.059 1.00 93.56 87 SER A O 1
ATOM 703 N N . LEU A 1 88 ? 14.151 -7.505 1.126 1.00 92.88 88 LEU A N 1
ATOM 704 C CA . LEU A 1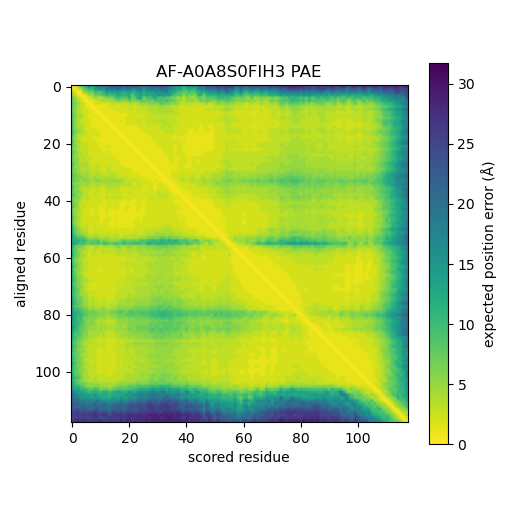 88 ? 14.615 -6.112 1.077 1.00 92.88 88 LEU A CA 1
ATOM 705 C C . LEU A 1 88 ? 14.676 -5.566 -0.357 1.00 92.88 88 LEU A C 1
ATOM 707 O O . LEU A 1 88 ? 14.409 -4.388 -0.587 1.00 92.88 88 LEU A O 1
ATOM 711 N N . SER A 1 89 ? 15.020 -6.411 -1.331 1.00 94.06 89 SER A N 1
ATOM 712 C CA . SER A 1 89 ? 15.078 -6.032 -2.745 1.00 94.06 89 SER A CA 1
ATOM 713 C C . SER A 1 89 ? 13.701 -5.651 -3.288 1.00 94.06 89 SER A C 1
ATOM 715 O O . SER A 1 89 ? 13.576 -4.631 -3.965 1.00 94.06 89 SER A O 1
ATOM 717 N N . TYR A 1 90 ? 12.663 -6.426 -2.961 1.00 93.06 90 TYR A N 1
ATOM 718 C CA . TYR A 1 90 ? 11.293 -6.107 -3.355 1.00 93.06 90 TYR A CA 1
ATOM 719 C C . TYR A 1 90 ? 10.789 -4.835 -2.669 1.00 93.06 90 TYR A C 1
ATOM 721 O O . TYR A 1 90 ? 10.271 -3.946 -3.338 1.00 93.06 90 TYR A O 1
ATOM 729 N N . GLN A 1 91 ? 11.016 -4.695 -1.361 1.00 91.38 91 GLN A N 1
ATOM 730 C CA . GLN A 1 91 ? 10.625 -3.494 -0.616 1.00 91.38 91 GLN A CA 1
ATOM 731 C C . GLN A 1 91 ? 11.289 -2.224 -1.177 1.00 91.38 91 GLN A C 1
ATOM 733 O O . GLN A 1 91 ? 10.640 -1.182 -1.311 1.00 91.38 91 GLN A O 1
ATOM 738 N N . ARG A 1 92 ? 12.568 -2.310 -1.573 1.00 94.06 92 ARG A N 1
ATOM 739 C CA . ARG A 1 92 ? 13.274 -1.221 -2.266 1.00 94.06 92 ARG A CA 1
ATOM 740 C C . ARG A 1 92 ? 12.640 -0.907 -3.614 1.00 94.06 92 ARG A C 1
ATOM 742 O O . ARG A 1 92 ? 12.386 0.262 -3.890 1.00 94.06 92 ARG A O 1
ATOM 749 N N . LEU A 1 93 ? 12.349 -1.924 -4.427 1.00 94.69 93 LEU A N 1
ATOM 750 C CA . LEU A 1 93 ? 11.670 -1.739 -5.711 1.00 94.69 93 LEU A CA 1
ATOM 751 C C . LEU A 1 93 ? 10.331 -1.013 -5.525 1.00 94.69 93 LEU A C 1
ATOM 753 O O . LEU A 1 93 ? 10.116 0.019 -6.152 1.00 94.69 93 LEU A O 1
ATOM 757 N N . VAL A 1 94 ? 9.476 -1.498 -4.622 1.00 93.81 94 VAL A N 1
ATOM 758 C CA . VAL A 1 94 ? 8.179 -0.879 -4.298 1.00 93.81 94 VAL A CA 1
ATOM 759 C C . VAL A 1 94 ? 8.354 0.576 -3.870 1.00 93.81 94 VAL A C 1
ATOM 761 O O . VAL A 1 94 ? 7.655 1.449 -4.376 1.00 93.81 94 VAL A O 1
ATOM 764 N N . THR A 1 95 ? 9.327 0.862 -3.002 1.00 92.69 95 THR A N 1
ATOM 765 C CA . THR A 1 95 ? 9.620 2.233 -2.558 1.00 92.69 95 THR A CA 1
ATOM 766 C C . THR A 1 95 ? 9.994 3.140 -3.732 1.00 92.69 95 THR A C 1
ATOM 768 O O . THR A 1 95 ? 9.455 4.237 -3.862 1.00 92.69 95 THR A O 1
ATOM 771 N N . HIS A 1 96 ? 10.882 2.691 -4.622 1.00 94.88 96 HIS A N 1
ATOM 772 C CA . HIS A 1 96 ? 11.280 3.480 -5.789 1.00 94.88 96 HIS A CA 1
ATOM 773 C C . HIS A 1 96 ? 10.128 3.684 -6.779 1.00 94.88 96 HIS A C 1
ATOM 775 O O . HIS A 1 96 ? 9.949 4.795 -7.276 1.00 94.88 96 HIS A O 1
ATOM 781 N N . LEU A 1 97 ? 9.320 2.650 -7.029 1.00 95.69 97 LEU A N 1
ATOM 782 C CA . LEU A 1 97 ? 8.138 2.756 -7.885 1.00 95.69 97 LEU A CA 1
ATOM 783 C C . LEU A 1 97 ? 7.079 3.686 -7.286 1.00 95.69 97 LEU A C 1
ATOM 785 O O . LEU A 1 97 ? 6.448 4.420 -8.042 1.00 95.69 97 LEU A O 1
ATOM 789 N N . LYS A 1 98 ? 6.922 3.716 -5.955 1.00 92.06 98 LYS A N 1
ATOM 790 C CA . LYS A 1 98 ? 6.036 4.660 -5.256 1.00 92.06 98 LYS A CA 1
AT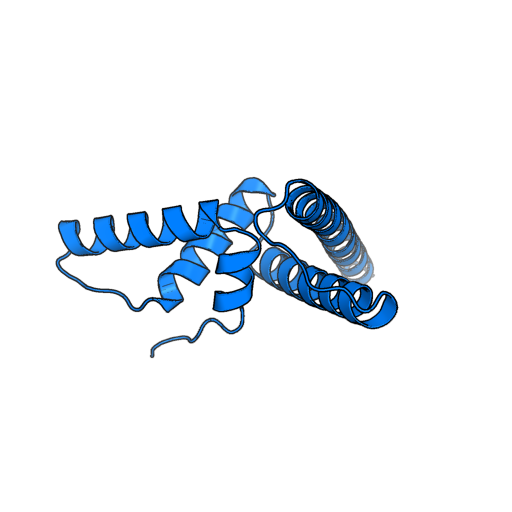OM 791 C C . LYS A 1 98 ? 6.436 6.100 -5.547 1.00 92.06 98 LYS A C 1
ATOM 793 O O . LYS A 1 98 ? 5.612 6.866 -6.031 1.00 92.06 98 LYS A O 1
ATOM 798 N N . PHE A 1 99 ? 7.699 6.457 -5.310 1.00 91.25 99 PHE A N 1
ATOM 799 C CA . PHE A 1 99 ? 8.177 7.821 -5.557 1.00 91.25 99 PHE A CA 1
ATOM 800 C C . PHE A 1 99 ? 8.145 8.201 -7.040 1.00 91.25 99 PHE A C 1
ATOM 802 O O . PHE A 1 99 ? 7.815 9.335 -7.374 1.00 91.25 99 PHE A O 1
ATOM 809 N N . LEU A 1 100 ? 8.459 7.258 -7.935 1.00 94.38 100 LEU A N 1
ATOM 810 C CA . LEU A 1 100 ? 8.336 7.475 -9.375 1.00 94.38 100 LEU A CA 1
ATOM 811 C C . LEU A 1 100 ? 6.885 7.766 -9.772 1.00 94.38 100 LEU A C 1
ATOM 813 O O . LEU A 1 100 ? 6.637 8.745 -10.468 1.00 94.38 100 LEU A O 1
ATOM 817 N N . SER A 1 101 ? 5.950 6.933 -9.317 1.00 94.12 101 SER A N 1
ATOM 818 C CA . SER A 1 101 ? 4.525 7.068 -9.630 1.00 94.12 101 SER A CA 1
ATOM 819 C C . SER A 1 101 ? 3.965 8.369 -9.079 1.00 94.12 101 SER A C 1
ATOM 821 O O . SER A 1 101 ? 3.280 9.081 -9.801 1.00 94.12 101 SER A O 1
ATOM 823 N N . TRP A 1 102 ? 4.317 8.713 -7.836 1.00 91.38 102 TRP A N 1
ATOM 824 C CA . TRP A 1 102 ? 3.911 9.970 -7.214 1.00 91.38 102 TRP A CA 1
ATOM 825 C C . TRP A 1 102 ? 4.329 11.170 -8.058 1.00 91.38 102 TRP A C 1
ATOM 827 O O . TRP A 1 102 ? 3.494 11.976 -8.445 1.00 91.38 102 TRP A O 1
ATOM 837 N N . ARG A 1 103 ? 5.610 11.226 -8.441 1.00 90.38 103 ARG A N 1
ATOM 838 C CA . ARG A 1 103 ? 6.138 12.308 -9.274 1.00 90.38 103 ARG A CA 1
ATOM 839 C C . ARG A 1 103 ? 5.436 12.394 -10.634 1.00 90.38 103 ARG A C 1
ATOM 841 O O . ARG A 1 103 ? 5.227 13.490 -11.136 1.00 90.38 103 ARG A O 1
ATOM 848 N N . ILE A 1 104 ? 5.105 11.259 -11.254 1.00 92.38 104 ILE A N 1
ATOM 849 C CA . ILE A 1 104 ? 4.386 11.242 -12.539 1.00 92.38 104 ILE A CA 1
ATOM 850 C C . ILE A 1 104 ? 2.978 11.826 -12.380 1.00 92.38 104 ILE A C 1
ATOM 852 O O . ILE A 1 104 ? 2.589 12.666 -13.187 1.00 92.38 104 ILE A O 1
ATOM 856 N N . ILE A 1 105 ? 2.241 11.405 -11.349 1.00 89.12 105 ILE A N 1
ATOM 857 C CA . ILE A 1 105 ? 0.872 11.871 -11.096 1.00 89.12 105 ILE A CA 1
ATOM 858 C C . ILE A 1 105 ? 0.855 13.356 -10.716 1.00 89.12 105 ILE A C 1
ATOM 860 O O . ILE A 1 105 ? 0.074 14.109 -11.284 1.00 89.12 105 ILE A O 1
ATOM 864 N N . GLU A 1 106 ? 1.776 13.801 -9.862 1.00 83.06 106 GLU A N 1
ATOM 865 C CA . GLU A 1 106 ? 1.905 15.211 -9.474 1.00 83.06 106 GLU A CA 1
ATOM 866 C C . GLU A 1 106 ? 2.223 16.120 -10.678 1.00 83.06 106 GLU A C 1
ATOM 868 O O . GLU A 1 106 ? 1.622 17.181 -10.846 1.00 83.06 106 GLU A O 1
ATOM 873 N N . HIS A 1 107 ? 3.125 15.702 -11.576 1.00 80.94 107 HIS A N 1
ATOM 874 C CA . HIS A 1 107 ? 3.378 16.461 -12.806 1.00 80.94 107 HIS A CA 1
ATOM 875 C C . HIS A 1 107 ? 2.183 16.456 -13.764 1.00 80.94 107 HIS A C 1
ATOM 877 O O . HIS A 1 107 ? 1.939 17.465 -14.423 1.00 80.94 107 HIS A O 1
ATOM 883 N N . ALA A 1 108 ? 1.441 15.349 -13.851 1.00 75.12 108 ALA A N 1
ATOM 884 C CA . ALA A 1 108 ? 0.229 15.290 -14.662 1.00 75.12 108 ALA A CA 1
ATOM 885 C C . ALA A 1 108 ? -0.844 16.255 -14.129 1.00 75.12 108 ALA A C 1
ATOM 887 O O . ALA A 1 108 ? -1.418 16.997 -14.920 1.00 75.12 108 ALA A O 1
ATOM 888 N N . SER A 1 109 ? -1.042 16.323 -12.806 1.00 67.50 109 SER A N 1
ATOM 889 C CA . SER A 1 109 ? -2.001 17.252 -12.194 1.00 67.50 109 SER A CA 1
ATOM 890 C C . SER A 1 109 ? -1.613 18.723 -12.370 1.00 67.50 109 SER A C 1
ATOM 892 O O . SER A 1 109 ? -2.485 19.567 -12.558 1.00 67.50 109 SER A O 1
ATOM 894 N N . ILE A 1 110 ? -0.312 19.044 -12.347 1.00 65.44 110 ILE A N 1
ATOM 895 C CA . ILE A 1 110 ? 0.171 20.413 -12.600 1.00 65.44 110 ILE A CA 1
ATOM 896 C C . ILE A 1 110 ? -0.123 20.826 -14.049 1.00 65.44 110 ILE A C 1
ATOM 898 O O . ILE A 1 110 ? -0.658 21.908 -14.277 1.00 65.44 110 ILE A O 1
ATOM 902 N N . ASN A 1 111 ? 0.172 19.962 -15.023 1.00 63.16 111 ASN A N 1
ATOM 903 C CA . ASN A 1 111 ? -0.040 20.286 -16.436 1.00 63.16 111 ASN A CA 1
ATOM 904 C C . ASN A 1 111 ? -1.531 20.458 -16.788 1.00 63.16 111 ASN A C 1
ATOM 906 O O . ASN A 1 111 ? -1.864 21.336 -17.577 1.00 63.16 111 ASN A O 1
ATOM 910 N N . ASP A 1 112 ? -2.420 19.671 -16.175 1.00 60.69 112 ASP A N 1
ATOM 911 C CA . ASP A 1 112 ? -3.875 19.773 -16.383 1.00 60.69 112 ASP A CA 1
ATOM 912 C C . ASP A 1 112 ? -4.441 21.100 -15.829 1.00 60.69 112 ASP A C 1
ATOM 914 O O . ASP A 1 112 ? -5.338 21.718 -16.405 1.00 60.69 112 ASP A O 1
ATOM 918 N N . SER A 1 113 ? -3.852 21.612 -14.739 1.00 59.88 113 SER A N 1
ATOM 919 C CA . SER A 1 113 ? -4.244 22.906 -14.166 1.00 59.88 113 SER A CA 1
ATOM 920 C C . SER A 1 113 ? -3.850 24.110 -15.035 1.00 59.88 113 SER A C 1
ATOM 922 O O . SER A 1 113 ? -4.605 25.084 -15.081 1.00 59.88 113 SER A O 1
ATOM 924 N N . ASP A 1 114 ? -2.743 24.030 -15.781 1.00 56.97 114 ASP A N 1
ATOM 925 C CA . ASP A 1 114 ? -2.297 25.096 -16.693 1.00 56.97 114 ASP A CA 1
ATOM 926 C C . ASP A 1 114 ? -3.122 25.154 -17.995 1.00 56.97 114 ASP A C 1
ATOM 928 O O . ASP A 1 114 ? -3.347 26.244 -18.525 1.00 56.97 114 ASP A O 1
ATOM 932 N N . GLU A 1 115 ? -3.634 24.023 -18.499 1.00 53.34 115 GLU A N 1
ATOM 933 C CA . GLU A 1 115 ? -4.531 24.013 -19.671 1.00 53.34 115 GLU A CA 1
ATOM 934 C C . GLU A 1 115 ? -5.919 24.596 -19.357 1.00 53.34 115 GLU A C 1
ATOM 936 O O . GLU A 1 115 ? -6.551 25.194 -20.226 1.00 53.34 115 GLU A O 1
ATOM 941 N N . SER A 1 116 ? -6.377 24.506 -18.103 1.00 53.72 116 SER A N 1
ATOM 942 C CA . SER A 1 116 ? -7.666 25.068 -17.665 1.00 53.72 116 SER A CA 1
ATOM 943 C C . SER A 1 116 ? -7.689 26.602 -17.520 1.00 53.72 116 SER A C 1
ATOM 945 O O . SER A 1 116 ? -8.751 27.187 -17.292 1.00 53.72 116 SER A O 1
ATOM 947 N N . LEU A 1 117 ? -6.528 27.258 -17.645 1.00 52.44 117 LEU A N 1
ATOM 948 C CA . LEU A 1 117 ? -6.355 28.712 -17.529 1.00 52.44 117 LEU A CA 1
ATOM 949 C C . LEU A 1 117 ? -6.247 29.434 -18.890 1.00 52.44 117 LEU A C 1
ATOM 951 O O . LEU A 1 117 ? -5.900 30.619 -18.913 1.00 52.44 117 LEU A O 1
ATOM 955 N N . GLN A 1 118 ? -6.549 28.754 -20.004 1.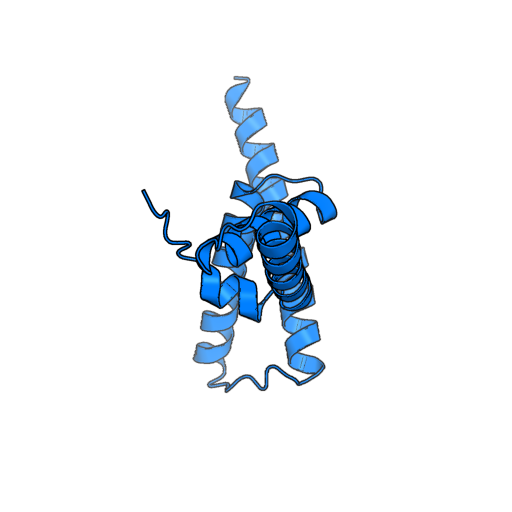00 41.31 118 GLN A N 1
ATOM 956 C CA . GLN A 1 118 ? -6.570 29.330 -21.360 1.00 41.31 118 GLN A CA 1
ATOM 957 C C . GLN A 1 118 ? -7.983 29.532 -21.914 1.00 41.31 118 GLN A C 1
ATOM 959 O O . GLN A 1 118 ? -8.846 28.646 -21.728 1.00 41.31 118 GLN A O 1
#

Sequence (118 aa):
MLLPNPLLWDIQRLYPKEFQLGEEALTIIDKRLGVQLPKDEVGFIAMHLVSAQMSGNMEDVAGVTQLMREMLQLIKFQFSLNYQEESLSYQRLVTHLKFLSWRIIEHASINDSDESLQ

Organism: Escherichia coli (NCBI:txid562)

Foldseek 3Di:
DDDADPCLVLLCQLVVPLLVVLVVVQVVCCVPPVDRDDSRSSSVSSLVVVCVVLVHDSVLSVQLSVQLVVVVVVCCVVVVDDDPSPDPVNNVVSVVSSVVSSVVSVVVVVVVVVVVVD